Protein AF-A0A2V8V3F9-F1 (afdb_monomer_lite)

Foldseek 3Di:
DDDDDDPVLVVVLVVCVVVVVDDDSVRVVVVVVVVVVVVVVVVVVVVVVVVVLVVQQVVCVVVVDAPPPSHGPVVVVPPVPPD

Secondary structure (DSSP, 8-state):
---PPPHHHHHHHHHHHHTTS-SSHHHHHHHHHHHHHHHHHHHHHHHHHHHHHHHHHHHHHHHT--SSTT--HHHHTTGGG--

Structure (mmCIF, N/CA/C/O backbone):
data_AF-A0A2V8V3F9-F1
#
_entry.id   AF-A0A2V8V3F9-F1
#
loop_
_atom_site.group_PDB
_atom_site.id
_atom_site.type_symbol
_atom_site.label_atom_id
_atom_site.label_alt_id
_atom_site.label_comp_id
_atom_site.label_asym_id
_atom_site.label_entity_id
_atom_site.label_seq_id
_atom_site.pdbx_PDB_ins_code
_atom_site.Cartn_x
_atom_site.Cartn_y
_atom_site.Cartn_z
_atom_site.occupancy
_atom_site.B_iso_or_equiv
_atom_site.auth_seq_id
_atom_site.auth_comp_id
_atom_site.auth_asym_id
_atom_site.auth_atom_id
_atom_site.pdbx_PDB_model_num
ATOM 1 N N . MET A 1 1 ? -14.558 -16.867 11.046 1.00 72.06 1 MET A N 1
ATOM 2 C CA . MET A 1 1 ? -13.100 -16.682 11.214 1.00 72.06 1 MET A CA 1
ATOM 3 C C . MET A 1 1 ? -12.915 -15.647 12.301 1.00 72.06 1 MET A C 1
ATOM 5 O O . MET A 1 1 ? -13.638 -14.663 12.269 1.00 72.06 1 MET A O 1
ATOM 9 N N . ASP A 1 2 ? -12.026 -15.890 13.258 1.00 84.12 2 ASP A N 1
ATOM 10 C CA . ASP A 1 2 ? -11.728 -14.946 14.339 1.00 84.12 2 ASP A CA 1
ATOM 11 C C . ASP A 1 2 ? -10.260 -14.526 14.211 1.00 84.12 2 ASP A C 1
ATOM 13 O O . ASP A 1 2 ? -9.373 -15.380 14.119 1.00 84.12 2 ASP A O 1
ATOM 17 N N . VAL A 1 3 ? -10.013 -13.221 14.108 1.00 84.38 3 VAL A N 1
ATOM 18 C CA . VAL A 1 3 ? -8.691 -12.655 13.823 1.00 84.38 3 VAL A CA 1
ATOM 19 C C . VAL A 1 3 ? -8.310 -11.733 14.967 1.00 84.38 3 VAL A C 1
ATOM 21 O O . VAL A 1 3 ? -8.912 -10.684 15.177 1.00 84.38 3 VAL A O 1
ATOM 24 N N . ARG A 1 4 ? -7.265 -12.112 15.706 1.00 91.19 4 ARG A N 1
ATOM 25 C CA . ARG A 1 4 ? -6.748 -11.291 16.802 1.00 91.19 4 ARG A CA 1
ATOM 26 C C . ARG A 1 4 ? -5.882 -10.170 16.251 1.00 91.19 4 ARG A C 1
ATOM 28 O O . ARG A 1 4 ? -4.825 -10.414 15.672 1.00 91.19 4 ARG A O 1
ATOM 35 N N . LEU A 1 5 ? -6.321 -8.939 16.473 1.00 88.75 5 LEU A N 1
ATOM 36 C CA . LEU A 1 5 ? -5.571 -7.748 16.103 1.00 88.75 5 LEU A CA 1
ATOM 37 C C . LEU A 1 5 ? -4.524 -7.417 17.167 1.00 88.75 5 LEU A C 1
ATOM 39 O O . LEU A 1 5 ? -4.742 -7.589 18.365 1.00 88.75 5 LEU A O 1
ATOM 43 N N . ASN A 1 6 ? -3.375 -6.911 16.724 1.00 94.00 6 ASN A N 1
ATOM 44 C CA . ASN A 1 6 ? -2.403 -6.334 17.643 1.00 94.00 6 ASN A CA 1
ATOM 45 C C . ASN A 1 6 ? -2.888 -4.944 18.129 1.00 94.00 6 ASN A C 1
ATOM 47 O O . ASN A 1 6 ? -3.717 -4.309 17.465 1.00 94.00 6 ASN A O 1
ATOM 51 N N . PRO A 1 7 ? -2.341 -4.413 19.241 1.00 94.00 7 PRO A N 1
ATOM 52 C CA . PRO A 1 7 ? -2.787 -3.134 19.803 1.00 94.00 7 PRO A CA 1
ATOM 53 C C . PRO A 1 7 ? -2.646 -1.940 18.851 1.00 94.00 7 PRO A C 1
ATOM 55 O O . PRO A 1 7 ? -3.374 -0.958 18.965 1.00 94.00 7 PRO A O 1
ATOM 58 N N . ARG A 1 8 ? -1.700 -1.997 17.907 1.00 93.88 8 ARG A N 1
ATOM 59 C CA . ARG A 1 8 ? -1.505 -0.939 16.911 1.00 93.88 8 ARG A CA 1
ATOM 60 C C . ARG A 1 8 ? -2.628 -0.953 15.874 1.00 93.88 8 ARG A C 1
ATOM 62 O O . ARG A 1 8 ? -3.178 0.103 15.583 1.00 93.88 8 ARG A O 1
ATOM 69 N N . SER A 1 9 ? -2.968 -2.123 15.341 1.00 91.62 9 SER A N 1
ATOM 70 C CA . SER A 1 9 ? -4.053 -2.299 14.375 1.00 91.62 9 SER A CA 1
ATOM 71 C C . SER A 1 9 ? -5.397 -1.898 14.977 1.00 91.62 9 SER A C 1
ATOM 73 O O . SER A 1 9 ? -6.158 -1.190 14.329 1.00 91.62 9 SER A O 1
ATOM 75 N N . GLN A 1 10 ? -5.648 -2.261 16.239 1.00 93.38 10 GLN A N 1
ATOM 76 C CA . GLN A 1 10 ? -6.864 -1.854 16.942 1.00 93.38 10 GLN A CA 1
ATOM 77 C C . GLN A 1 10 ? -6.987 -0.324 17.038 1.00 93.38 10 GLN A C 1
ATOM 79 O O . GLN A 1 10 ? -8.015 0.227 16.658 1.00 93.38 10 GLN A O 1
ATOM 84 N N . ARG A 1 11 ? -5.915 0.378 17.438 1.00 94.50 11 ARG A N 1
ATOM 85 C CA . ARG A 1 11 ? -5.915 1.852 17.488 1.00 94.50 11 ARG A CA 1
ATOM 86 C C . ARG A 1 11 ? -6.177 2.493 16.128 1.00 94.50 11 ARG A C 1
ATOM 88 O O . ARG A 1 11 ? -6.846 3.517 16.066 1.00 94.50 11 ARG A O 1
ATOM 95 N N . LEU A 1 12 ? -5.640 1.925 15.046 1.00 93.50 12 LEU A N 1
ATOM 96 C CA . LEU A 1 12 ? -5.883 2.441 13.695 1.00 93.50 12 LEU A CA 1
ATOM 97 C C . LEU A 1 12 ? -7.362 2.325 13.314 1.00 93.50 12 LEU A C 1
ATOM 99 O O . LEU A 1 12 ? -7.921 3.275 12.775 1.00 93.50 12 LEU A O 1
ATOM 103 N N . ILE A 1 13 ? -8.002 1.200 13.640 1.00 93.44 13 ILE A N 1
ATOM 104 C CA . ILE A 1 13 ? -9.436 1.006 13.398 1.00 93.44 13 ILE A CA 1
ATOM 105 C C . ILE A 1 13 ? -10.262 1.980 14.246 1.00 93.44 13 ILE A C 1
ATOM 107 O O . ILE A 1 13 ? -11.125 2.672 13.715 1.00 93.44 13 ILE A O 1
ATOM 111 N N . GLU A 1 14 ? -9.956 2.114 15.538 1.00 93.56 14 GLU A N 1
ATOM 112 C CA . GLU A 1 14 ? -10.636 3.058 16.440 1.00 93.56 14 GLU A CA 1
ATOM 113 C C . GLU A 1 14 ? -10.517 4.516 15.959 1.00 93.56 14 GLU A C 1
ATOM 115 O O . GLU A 1 14 ? -11.482 5.281 16.019 1.00 93.56 14 GLU A O 1
ATOM 120 N N . GLN A 1 15 ? -9.360 4.912 15.421 1.00 93.81 15 GLN A N 1
ATOM 121 C CA . GLN A 1 15 ? -9.165 6.234 14.814 1.00 93.81 15 GLN A CA 1
ATOM 122 C C . GLN A 1 15 ? -10.052 6.452 13.581 1.00 93.81 15 GLN A C 1
ATOM 124 O O . GLN A 1 15 ? -10.610 7.534 13.414 1.00 93.81 15 GLN A O 1
ATOM 129 N N . GLN A 1 16 ? -10.208 5.442 12.723 1.00 92.19 16 GLN A N 1
ATOM 130 C CA . GLN A 1 16 ? -11.076 5.555 11.547 1.00 92.19 16 GLN A CA 1
ATOM 131 C C . GLN A 1 16 ? -12.565 5.594 11.920 1.00 92.19 16 GLN A C 1
ATOM 133 O O . GLN A 1 16 ? -13.324 6.356 11.321 1.00 92.19 16 GLN A O 1
ATOM 138 N N . LEU A 1 17 ? -12.968 4.844 12.948 1.00 92.62 17 LEU A N 1
ATOM 139 C CA . LEU A 1 17 ? -14.338 4.857 13.469 1.00 92.62 17 LEU A CA 1
ATOM 140 C C . LEU A 1 17 ? -14.676 6.181 14.160 1.00 92.62 17 LEU A C 1
ATOM 142 O O . LEU A 1 17 ? -15.721 6.769 13.898 1.00 92.62 17 LEU A O 1
ATOM 146 N N . SER A 1 18 ? -13.777 6.696 15.002 1.00 91.94 18 SER A N 1
ATOM 147 C CA . SER A 1 18 ? -13.966 7.996 15.668 1.00 91.94 18 SER A CA 1
ATOM 148 C C . SER A 1 18 ? -13.993 9.173 14.691 1.00 91.94 18 SER A C 1
ATOM 150 O O . SER A 1 18 ? -14.652 10.173 14.964 1.00 91.94 18 SER A O 1
ATOM 152 N N . ALA A 1 19 ? -13.344 9.050 13.529 1.00 91.38 19 ALA A N 1
ATOM 153 C CA . ALA A 1 19 ? -13.453 10.024 12.447 1.00 91.38 19 ALA A CA 1
ATOM 154 C C . ALA A 1 19 ? -14.829 10.015 11.747 1.00 91.38 19 ALA A C 1
ATOM 156 O O . ALA A 1 19 ? -15.074 10.869 10.895 1.00 91.38 19 ALA A O 1
ATOM 157 N N . GLY A 1 20 ? -15.707 9.057 12.071 1.00 88.06 20 GLY A N 1
ATOM 158 C CA . GLY A 1 20 ? -17.068 8.952 11.542 1.00 88.06 20 GLY A CA 1
ATOM 159 C C . GLY A 1 20 ? -17.146 8.530 10.075 1.00 88.06 20 GLY A C 1
ATOM 160 O O . GLY A 1 20 ? -18.207 8.643 9.471 1.00 88.06 20 GLY A O 1
ATOM 161 N N . ARG A 1 21 ? -16.032 8.072 9.488 1.00 85.75 21 ARG A N 1
ATOM 162 C CA . ARG A 1 21 ? -15.970 7.658 8.074 1.00 85.75 21 ARG A CA 1
ATOM 163 C C . ARG A 1 21 ? -16.517 6.257 7.829 1.00 85.75 21 ARG A C 1
ATOM 165 O O . ARG A 1 21 ? -16.823 5.937 6.691 1.00 85.75 21 ARG A O 1
ATOM 172 N N . TYR A 1 22 ? -16.594 5.447 8.879 1.00 91.62 22 TYR A N 1
ATOM 173 C CA . TYR A 1 22 ? -16.994 4.050 8.814 1.00 91.62 22 TYR A CA 1
ATOM 174 C C . TYR A 1 22 ? -17.908 3.729 9.991 1.00 91.62 22 TYR A C 1
ATOM 176 O O . TYR A 1 22 ? -17.747 4.281 11.084 1.00 91.62 22 TYR A O 1
ATOM 184 N N . HIS A 1 23 ? -18.854 2.828 9.767 1.00 90.06 23 HIS A N 1
ATOM 185 C CA . HIS A 1 23 ? -19.873 2.426 10.726 1.00 90.06 23 HIS A CA 1
ATOM 186 C C . HIS A 1 23 ? -19.469 1.188 11.531 1.00 90.06 23 HIS A C 1
ATOM 188 O O . HIS A 1 23 ? -20.001 0.983 12.624 1.00 90.06 23 HIS A O 1
ATOM 194 N N . SER A 1 24 ? -18.524 0.380 11.032 1.00 93.12 24 SER A N 1
ATOM 195 C CA . SER A 1 24 ? -18.038 -0.804 11.744 1.00 93.12 24 SER A CA 1
ATOM 196 C C . SER A 1 24 ? -16.544 -1.103 11.518 1.00 93.12 24 SER A C 1
ATOM 198 O O . SER A 1 24 ? -15.968 -0.695 10.505 1.00 93.12 24 SER A O 1
ATOM 200 N N . PRO A 1 25 ? -15.883 -1.812 12.457 1.00 90.06 25 PRO A N 1
ATOM 201 C CA . PRO A 1 25 ? -14.509 -2.292 12.289 1.00 90.06 25 PRO A CA 1
ATOM 202 C C . PRO A 1 25 ? -14.304 -3.105 11.006 1.00 90.06 25 PRO A C 1
ATOM 204 O O . PRO A 1 25 ? -13.264 -3.002 10.359 1.00 90.06 25 PRO A O 1
ATOM 207 N N . GLU A 1 26 ? -15.296 -3.913 10.641 1.00 91.12 26 GLU A N 1
ATOM 208 C CA . GLU A 1 26 ? -15.277 -4.765 9.455 1.00 91.12 26 GLU A CA 1
ATOM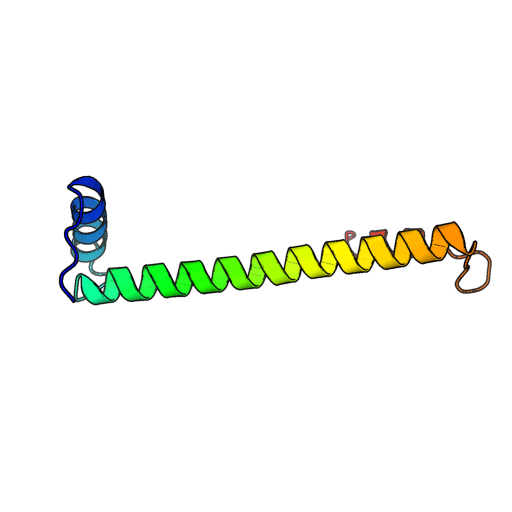 209 C C . GLU A 1 26 ? -15.259 -3.928 8.178 1.00 91.12 26 GLU A C 1
ATOM 211 O O . GLU A 1 26 ? -14.514 -4.246 7.256 1.00 91.12 26 GLU A O 1
ATOM 216 N N . GLU A 1 27 ? -16.013 -2.829 8.146 1.00 92.75 27 GLU A N 1
ATOM 217 C CA . GLU A 1 27 ? -16.052 -1.902 7.013 1.00 92.75 27 GLU A CA 1
ATOM 218 C C . GLU A 1 27 ? -14.693 -1.220 6.787 1.00 92.75 27 GLU A C 1
ATOM 220 O O . GLU A 1 27 ? -14.225 -1.110 5.650 1.00 92.75 27 GLU A O 1
ATOM 225 N N . VAL A 1 28 ? -14.009 -0.839 7.874 1.00 94.12 28 VAL A N 1
ATOM 226 C CA . VAL A 1 28 ? -12.643 -0.289 7.814 1.00 94.12 28 VAL A CA 1
ATOM 227 C C . VAL A 1 28 ? -11.685 -1.308 7.199 1.00 94.12 28 VAL A C 1
ATOM 229 O O . VAL A 1 28 ? -10.872 -0.961 6.342 1.00 94.12 28 VAL A O 1
ATOM 232 N N . VAL A 1 29 ? -11.769 -2.567 7.637 1.00 92.81 29 VAL A N 1
ATOM 233 C CA . VAL A 1 29 ? -10.894 -3.640 7.148 1.00 92.81 29 VAL A CA 1
ATOM 234 C C . VAL A 1 29 ? -11.191 -3.966 5.686 1.00 92.81 29 VAL A C 1
ATOM 236 O O . VAL A 1 29 ? -10.250 -4.066 4.904 1.00 92.81 29 VAL A O 1
ATOM 239 N N . ALA A 1 30 ? -12.463 -4.089 5.304 1.00 93.12 30 ALA A N 1
ATOM 240 C CA . ALA A 1 30 ? -12.866 -4.361 3.926 1.00 93.12 30 ALA A CA 1
ATOM 241 C C . ALA A 1 30 ? -12.343 -3.276 2.975 1.00 93.12 30 ALA A C 1
ATOM 243 O O . ALA A 1 30 ? -11.601 -3.583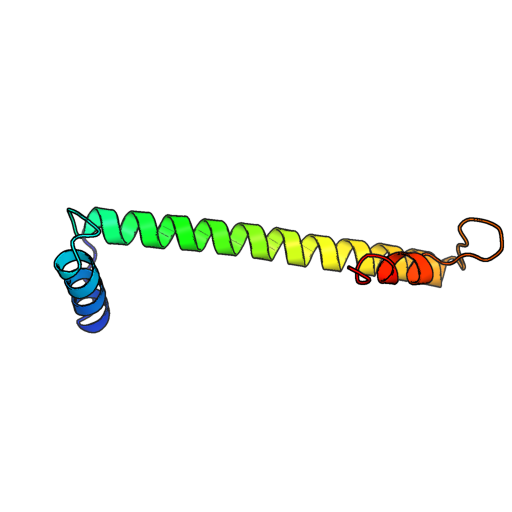 2.045 1.00 93.12 30 ALA A O 1
ATOM 244 N N . THR A 1 31 ? -12.599 -2.006 3.297 1.00 92.12 31 THR A N 1
ATOM 245 C CA . THR A 1 31 ? -12.139 -0.866 2.488 1.00 92.12 31 THR A CA 1
ATOM 246 C C . THR A 1 31 ? -10.609 -0.803 2.407 1.00 92.12 31 THR A C 1
ATOM 248 O O . THR A 1 31 ? -10.031 -0.517 1.356 1.00 92.12 31 THR A O 1
ATOM 251 N N . ALA A 1 32 ? -9.909 -1.085 3.511 1.00 91.88 32 ALA A N 1
ATOM 252 C CA . ALA A 1 32 ? -8.448 -1.120 3.518 1.00 91.88 32 ALA A CA 1
ATOM 253 C C . ALA A 1 32 ? -7.889 -2.234 2.617 1.00 91.88 32 ALA A C 1
ATOM 255 O O . ALA A 1 32 ? -6.865 -2.038 1.971 1.00 91.88 32 ALA A O 1
ATOM 256 N N . LEU A 1 33 ? -8.543 -3.396 2.560 1.00 92.94 33 LEU A N 1
ATOM 257 C CA . LEU A 1 33 ? -8.121 -4.502 1.700 1.00 92.94 33 LEU A CA 1
ATOM 258 C C . LEU A 1 33 ? -8.438 -4.237 0.225 1.00 92.94 33 LEU A C 1
ATOM 260 O O . LEU A 1 33 ? -7.588 -4.503 -0.621 1.00 92.94 33 LEU A O 1
ATOM 264 N N . GLU A 1 34 ? -9.602 -3.664 -0.080 1.00 91.88 34 GLU A N 1
ATOM 265 C CA . GLU A 1 34 ? -9.976 -3.254 -1.442 1.00 91.88 34 GLU A CA 1
ATOM 266 C C . GLU A 1 34 ? -8.984 -2.228 -2.000 1.00 91.88 34 GLU A C 1
ATOM 268 O O . GLU A 1 34 ? -8.384 -2.444 -3.050 1.00 91.88 34 GLU A O 1
ATOM 273 N N . THR A 1 35 ? -8.697 -1.171 -1.237 1.00 90.88 35 THR A N 1
ATOM 274 C CA . THR A 1 35 ? -7.712 -0.153 -1.642 1.00 90.88 35 THR A CA 1
ATOM 275 C C . THR A 1 35 ? -6.291 -0.707 -1.776 1.00 90.88 35 THR A C 1
ATOM 277 O O . THR A 1 35 ? -5.504 -0.205 -2.579 1.00 90.88 35 THR A O 1
ATOM 280 N N . LEU A 1 36 ? -5.918 -1.741 -1.013 1.00 89.12 36 LEU A N 1
ATOM 281 C CA . LEU A 1 36 ? -4.637 -2.428 -1.202 1.00 89.12 36 LEU A CA 1
ATOM 282 C C . LEU A 1 36 ? -4.617 -3.241 -2.501 1.00 89.12 36 LEU A C 1
ATOM 284 O O . LEU A 1 36 ? -3.627 -3.163 -3.228 1.00 89.12 36 LEU A O 1
ATOM 288 N N . ALA A 1 37 ? -5.699 -3.957 -2.814 1.00 82.81 37 ALA A N 1
ATOM 289 C CA . ALA A 1 37 ? -5.827 -4.724 -4.051 1.00 82.81 37 ALA A CA 1
ATOM 290 C C . ALA A 1 37 ? -5.796 -3.818 -5.295 1.00 82.81 37 ALA A C 1
ATOM 292 O O . ALA A 1 37 ? -5.087 -4.110 -6.257 1.00 82.81 37 ALA A O 1
ATOM 293 N N . GLU A 1 38 ? -6.473 -2.668 -5.257 1.00 81.94 38 GLU A N 1
ATOM 294 C CA . GLU A 1 38 ? -6.425 -1.660 -6.326 1.00 81.94 38 GLU A CA 1
ATOM 295 C C . GLU A 1 38 ? -4.997 -1.133 -6.552 1.00 81.94 38 GLU A C 1
ATOM 297 O O . GLU A 1 38 ? -4.510 -1.040 -7.684 1.00 81.94 38 GLU A O 1
ATOM 302 N N . ARG 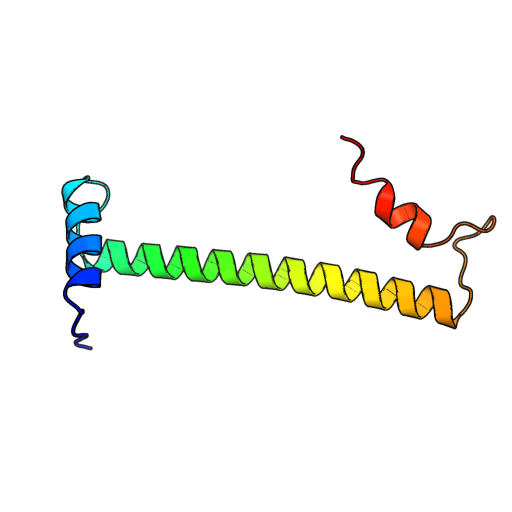A 1 39 ? -4.262 -0.844 -5.474 1.00 78.06 39 ARG A N 1
ATOM 303 C CA . ARG A 1 39 ? -2.867 -0.377 -5.569 1.00 78.06 39 ARG A CA 1
ATOM 304 C C . ARG A 1 39 ? -1.921 -1.454 -6.089 1.00 78.06 39 ARG A C 1
ATOM 306 O O . ARG A 1 39 ? -0.943 -1.138 -6.759 1.00 78.06 39 ARG A O 1
ATOM 313 N N . GLU A 1 40 ? -2.191 -2.715 -5.783 1.00 74.44 40 GLU A N 1
ATOM 314 C CA . GLU A 1 40 ? -1.423 -3.831 -6.326 1.00 74.44 40 GLU A CA 1
ATOM 315 C C . GLU A 1 40 ? -1.706 -4.027 -7.819 1.00 74.44 40 GLU A C 1
ATOM 317 O O . GLU A 1 40 ? -0.764 -4.184 -8.593 1.00 74.44 40 GLU A O 1
ATOM 322 N N . SER A 1 41 ? -2.968 -3.911 -8.245 1.00 68.94 41 SER A N 1
ATOM 323 C CA . SER A 1 41 ? -3.339 -3.997 -9.664 1.00 68.94 41 SER A CA 1
ATOM 324 C C . SER A 1 41 ? -2.681 -2.903 -10.512 1.00 68.94 41 SER A C 1
ATOM 326 O O . SER A 1 41 ? -2.019 -3.211 -11.499 1.00 68.94 41 SER A O 1
ATOM 328 N N . THR A 1 42 ? -2.729 -1.646 -10.063 1.00 71.00 42 THR A N 1
ATOM 329 C CA . THR A 1 42 ? -2.086 -0.521 -10.766 1.00 71.00 42 THR A CA 1
ATOM 330 C C . THR A 1 42 ? -0.566 -0.669 -10.821 1.00 71.00 42 THR A C 1
ATOM 332 O O . THR A 1 42 ? 0.053 -0.394 -11.847 1.00 71.00 42 THR A O 1
ATOM 335 N N . ARG A 1 43 ? 0.060 -1.175 -9.751 1.00 70.44 43 ARG A N 1
ATOM 336 C CA . ARG A 1 43 ? 1.50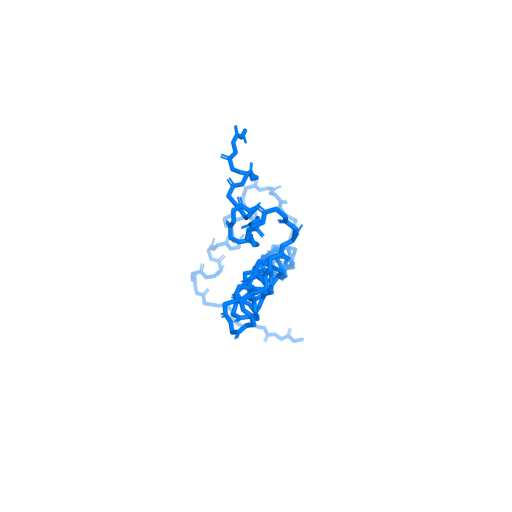2 -1.452 -9.739 1.00 70.44 43 ARG A CA 1
ATOM 337 C C . ARG A 1 43 ? 1.889 -2.577 -10.704 1.00 70.44 43 ARG A C 1
ATOM 339 O O . ARG A 1 43 ? 2.949 -2.493 -11.323 1.00 70.44 43 ARG A O 1
ATOM 346 N N . CYS A 1 44 ? 1.066 -3.618 -10.822 1.00 69.88 44 CYS A N 1
ATOM 347 C CA . CYS A 1 44 ?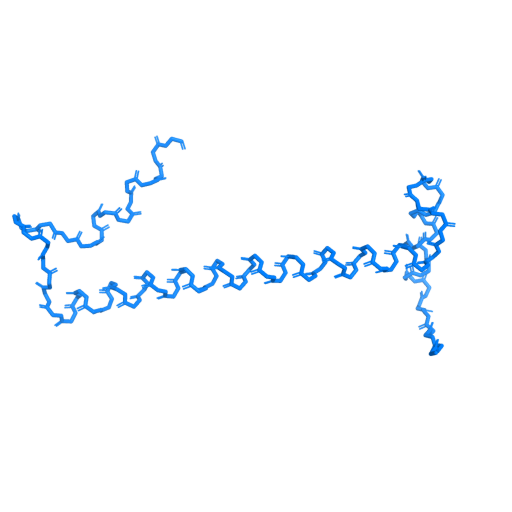 1.274 -4.689 -11.795 1.00 69.88 44 CYS A CA 1
ATOM 348 C C . CYS A 1 44 ? 1.175 -4.154 -13.228 1.00 69.88 44 CYS A C 1
ATOM 350 O O . CYS A 1 44 ? 2.091 -4.385 -14.012 1.00 69.88 44 CYS A O 1
ATOM 352 N N . GLU A 1 45 ? 0.153 -3.356 -13.540 1.00 74.56 45 GLU A N 1
ATOM 353 C CA . GLU A 1 45 ? -0.009 -2.729 -14.860 1.00 74.56 45 GLU A CA 1
ATOM 354 C C . GLU A 1 45 ? 1.167 -1.807 -15.216 1.00 74.56 45 GLU A C 1
ATOM 356 O O . GLU A 1 45 ? 1.672 -1.825 -16.341 1.00 74.56 45 GLU A O 1
ATOM 361 N N . GLU A 1 46 ? 1.655 -1.014 -14.259 1.00 75.31 46 GLU A N 1
ATOM 362 C CA . GLU A 1 46 ? 2.845 -0.191 -14.465 1.00 75.31 46 GLU A CA 1
ATOM 363 C C . GLU A 1 46 ? 4.081 -1.049 -14.734 1.00 75.31 46 GLU A C 1
ATOM 365 O O . GLU A 1 46 ? 4.821 -0.767 -15.677 1.00 75.31 46 GLU A O 1
ATOM 370 N N . GLN A 1 47 ? 4.313 -2.094 -13.941 1.00 76.50 47 GLN A N 1
ATOM 371 C CA . GLN A 1 47 ? 5.451 -2.995 -14.117 1.00 76.50 47 GLN A CA 1
ATOM 372 C C . GLN A 1 47 ? 5.402 -3.700 -15.483 1.00 76.50 47 GLN A C 1
ATOM 374 O O . GLN A 1 47 ? 6.416 -3.751 -16.181 1.00 76.50 47 GLN A O 1
ATOM 379 N N . GLU A 1 48 ? 4.231 -4.191 -15.894 1.00 80.94 48 GLU A N 1
ATOM 380 C CA . GLU A 1 48 ? 4.008 -4.824 -17.198 1.00 80.94 48 GLU A CA 1
ATOM 381 C C . GLU A 1 48 ? 4.243 -3.844 -18.349 1.00 80.94 48 GLU A C 1
ATOM 383 O O . GLU A 1 48 ? 4.930 -4.181 -19.315 1.00 80.94 48 GLU A O 1
ATOM 388 N N . ARG A 1 49 ? 3.766 -2.598 -18.222 1.00 80.38 49 ARG A N 1
ATOM 389 C CA . ARG A 1 49 ? 4.030 -1.539 -19.205 1.00 80.38 49 ARG A CA 1
ATOM 390 C C . ARG A 1 49 ? 5.526 -1.261 -19.339 1.00 80.38 49 ARG A C 1
ATOM 392 O O . ARG A 1 49 ? 6.035 -1.187 -20.457 1.00 80.38 49 ARG A O 1
ATOM 399 N N . HIS A 1 50 ? 6.244 -1.130 -18.223 1.00 81.31 50 HIS A N 1
ATOM 400 C CA . HIS A 1 50 ? 7.695 -0.921 -18.248 1.00 81.31 50 HIS A CA 1
ATOM 401 C C . HIS A 1 50 ? 8.423 -2.109 -18.886 1.00 81.31 50 HIS A C 1
ATOM 403 O O . HIS A 1 50 ? 9.340 -1.895 -19.682 1.00 81.31 50 HIS A O 1
ATOM 409 N N . GLN A 1 51 ? 8.003 -3.341 -18.587 1.00 84.12 51 GLN A N 1
ATOM 410 C CA . GLN A 1 51 ? 8.592 -4.541 -19.175 1.00 84.12 51 GLN A CA 1
ATOM 411 C C . GLN A 1 51 ? 8.352 -4.606 -20.687 1.00 84.12 51 GLN A C 1
ATOM 413 O O . GLN A 1 51 ? 9.298 -4.810 -21.441 1.00 84.12 51 GLN A O 1
ATOM 418 N N . ALA A 1 52 ? 7.130 -4.332 -21.151 1.00 83.81 52 ALA A N 1
ATOM 419 C CA . ALA A 1 52 ? 6.810 -4.302 -22.576 1.00 83.81 52 ALA A CA 1
ATOM 420 C C . ALA A 1 52 ? 7.652 -3.260 -23.336 1.00 83.81 52 ALA A C 1
ATOM 422 O O . ALA A 1 52 ? 8.165 -3.537 -24.422 1.00 83.81 52 ALA A O 1
ATOM 423 N N . VAL A 1 53 ? 7.859 -2.072 -22.752 1.00 83.50 53 VAL A N 1
ATOM 424 C CA . VAL A 1 53 ? 8.744 -1.041 -23.322 1.00 83.50 53 VAL A CA 1
ATOM 425 C C . VAL A 1 53 ? 10.195 -1.524 -23.384 1.00 83.50 53 VAL A C 1
ATOM 427 O O . VAL A 1 53 ? 10.861 -1.336 -24.406 1.00 83.50 53 VAL A O 1
ATOM 430 N N . GLN A 1 54 ? 10.693 -2.173 -22.328 1.00 85.94 54 GLN A N 1
ATOM 431 C CA . GLN A 1 54 ? 12.042 -2.747 -22.320 1.00 85.94 54 GLN A CA 1
ATOM 432 C C . GLN A 1 54 ? 12.210 -3.840 -23.380 1.00 85.94 54 GLN A C 1
ATOM 434 O O . GLN A 1 54 ? 13.214 -3.839 -24.094 1.00 85.94 54 GLN A O 1
ATOM 439 N N . ASP A 1 55 ? 11.223 -4.717 -23.538 1.00 86.44 55 ASP A N 1
ATOM 440 C CA . ASP A 1 55 ? 11.254 -5.806 -24.514 1.00 86.44 55 ASP A CA 1
ATOM 441 C C . ASP A 1 55 ? 11.254 -5.267 -25.951 1.00 86.44 55 ASP A C 1
ATOM 443 O O . ASP A 1 55 ? 12.054 -5.708 -26.783 1.00 86.44 55 ASP A O 1
ATOM 447 N N . MET A 1 56 ? 10.437 -4.246 -26.240 1.00 80.94 56 MET A N 1
ATOM 448 C CA . MET A 1 56 ? 10.447 -3.560 -27.537 1.00 80.94 56 MET A CA 1
ATOM 449 C C . MET A 1 56 ? 11.800 -2.898 -27.827 1.00 80.94 56 MET A C 1
ATOM 451 O O . MET A 1 56 ? 12.319 -3.011 -28.940 1.00 80.94 56 MET A O 1
ATOM 455 N N . LEU A 1 57 ? 12.407 -2.237 -26.836 1.00 82.06 57 LEU A N 1
ATOM 456 C CA . LEU A 1 57 ? 13.732 -1.624 -26.973 1.00 82.06 57 LEU A CA 1
ATOM 457 C C . LEU A 1 57 ? 14.833 -2.667 -27.203 1.00 82.06 57 LEU A C 1
ATOM 459 O O . LEU A 1 57 ? 15.730 -2.451 -28.028 1.00 82.06 57 LEU A O 1
ATOM 463 N N . ALA A 1 58 ? 14.767 -3.797 -26.499 1.00 85.38 58 ALA A N 1
ATOM 464 C CA . ALA A 1 58 ? 15.704 -4.903 -26.651 1.00 85.38 58 ALA A CA 1
ATOM 465 C C . ALA A 1 58 ? 15.589 -5.536 -28.045 1.00 85.38 58 ALA A C 1
ATOM 467 O O . ALA A 1 58 ? 16.605 -5.741 -28.716 1.00 85.38 58 ALA A O 1
ATOM 468 N N . PHE A 1 59 ? 14.361 -5.771 -28.518 1.00 83.81 59 PHE A N 1
ATOM 469 C CA . PHE A 1 59 ? 14.089 -6.247 -29.872 1.00 83.81 59 PHE A CA 1
ATOM 470 C C . PHE A 1 59 ? 14.639 -5.279 -30.928 1.00 83.81 59 PHE A C 1
ATOM 472 O O . PHE A 1 59 ? 15.403 -5.686 -31.807 1.00 83.81 59 PHE A O 1
ATOM 479 N N . ALA A 1 60 ? 14.328 -3.986 -30.806 1.00 81.00 60 ALA A N 1
ATOM 480 C CA . ALA A 1 60 ? 14.776 -2.964 -31.748 1.00 81.00 60 ALA A CA 1
ATOM 481 C C . ALA A 1 60 ? 16.306 -2.881 -31.831 1.0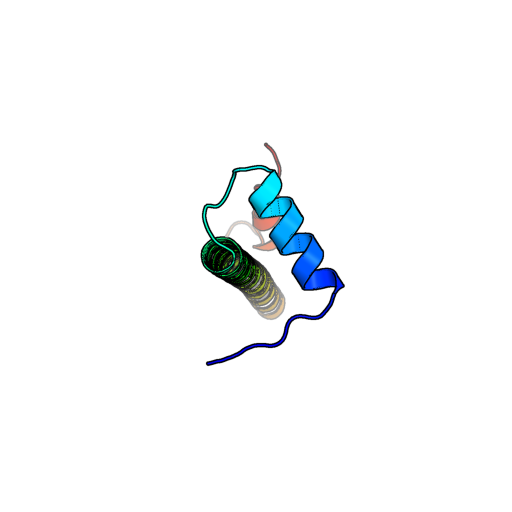0 81.00 60 ALA A C 1
ATOM 483 O O . ALA A 1 60 ? 16.869 -2.827 -32.925 1.00 81.00 60 ALA A O 1
ATOM 484 N N . SER A 1 61 ? 16.980 -2.928 -30.679 1.00 80.44 61 SER A N 1
ATOM 485 C CA . SER A 1 61 ? 18.443 -2.885 -30.594 1.00 80.44 61 SER A CA 1
ATOM 486 C C . SER A 1 61 ? 19.084 -4.127 -31.211 1.00 80.44 61 SER A C 1
ATOM 488 O O . SER A 1 61 ? 20.032 -4.014 -31.984 1.00 80.44 61 SER A O 1
ATOM 490 N N . LYS A 1 62 ? 18.542 -5.316 -30.922 1.00 85.06 62 LYS A N 1
ATOM 491 C CA . LYS A 1 62 ? 19.044 -6.587 -31.462 1.00 85.06 62 LYS A CA 1
ATOM 492 C C . LYS A 1 62 ? 18.920 -6.659 -32.985 1.00 85.06 62 LYS A C 1
ATOM 494 O O . LYS A 1 62 ? 19.812 -7.184 -33.647 1.00 85.06 62 LYS A O 1
ATOM 499 N N . HIS A 1 63 ? 17.829 -6.134 -33.535 1.00 81.88 63 HIS A N 1
ATOM 500 C CA . HIS A 1 63 ? 17.514 -6.232 -34.960 1.00 81.88 63 HIS A CA 1
ATOM 501 C C . HIS A 1 63 ? 17.855 -4.968 -35.763 1.00 81.88 63 HIS A C 1
ATOM 503 O O . HIS A 1 63 ? 17.597 -4.942 -36.963 1.00 81.88 63 HIS A O 1
ATOM 509 N N . HIS A 1 64 ? 18.446 -3.942 -35.131 1.00 77.38 64 HIS A N 1
ATOM 510 C CA . HIS A 1 64 ? 18.674 -2.613 -35.723 1.00 77.38 64 HIS A CA 1
ATOM 511 C C . HIS A 1 64 ? 17.418 -2.064 -36.423 1.00 77.38 64 HIS A C 1
ATOM 513 O O . HIS A 1 64 ? 17.493 -1.439 -37.480 1.00 77.38 64 HIS A O 1
ATOM 519 N N . PHE A 1 65 ? 16.252 -2.350 -35.840 1.00 73.19 65 PHE A N 1
ATOM 520 C CA . PHE A 1 65 ? 14.962 -2.079 -36.456 1.00 73.19 65 PHE A CA 1
ATOM 521 C C . PHE A 1 65 ? 14.660 -0.578 -36.413 1.00 73.19 65 PHE A C 1
ATOM 523 O O . PHE A 1 65 ? 14.709 0.044 -35.348 1.00 73.19 65 PHE A O 1
ATOM 530 N N . THR A 1 66 ? 14.342 -0.005 -37.572 1.00 76.44 66 THR A N 1
ATOM 531 C CA . THR A 1 66 ? 13.941 1.397 -37.729 1.00 76.44 66 THR A CA 1
ATOM 532 C C . THR A 1 66 ? 12.528 1.464 -38.300 1.00 76.44 66 THR A C 1
ATOM 534 O O . THR A 1 66 ? 12.130 0.633 -39.115 1.00 76.44 66 THR A O 1
ATOM 537 N N . LEU A 1 67 ? 11.752 2.457 -37.872 1.00 69.88 67 LEU A N 1
ATOM 538 C CA . LEU A 1 67 ? 10.349 2.651 -38.256 1.00 69.88 67 LEU A CA 1
ATOM 539 C C . LEU A 1 67 ? 10.205 3.450 -39.570 1.00 69.88 67 LEU A C 1
ATOM 541 O O . LEU A 1 67 ? 9.250 4.198 -39.747 1.00 69.88 67 LEU A O 1
ATOM 545 N N . GLY A 1 68 ? 11.159 3.294 -40.497 1.00 70.81 68 GLY A N 1
ATOM 546 C CA . GLY A 1 68 ? 11.334 4.185 -41.654 1.00 70.81 68 GLY A CA 1
ATOM 547 C C . GLY A 1 68 ? 12.191 5.410 -41.313 1.00 70.81 68 GLY A C 1
ATOM 548 O O . GLY A 1 68 ? 12.474 5.647 -40.146 1.00 70.81 68 GLY A O 1
ATOM 549 N N . GLU A 1 69 ? 12.699 6.124 -42.327 1.00 78.62 69 GLU A N 1
ATOM 550 C CA . GLU A 1 69 ? 13.553 7.341 -42.237 1.00 78.62 69 GLU A CA 1
ATOM 551 C C . GLU A 1 69 ? 14.699 7.339 -41.190 1.00 78.62 69 GLU A C 1
ATOM 553 O O . GLU A 1 69 ? 15.299 8.370 -40.905 1.00 78.62 69 GLU A O 1
ATOM 558 N N . GLY A 1 70 ? 15.055 6.180 -40.626 1.00 75.88 70 GLY A N 1
ATOM 559 C CA . GLY A 1 70 ? 16.008 6.067 -39.520 1.00 75.88 70 GLY A CA 1
ATOM 560 C C . GLY A 1 70 ? 15.426 6.313 -38.120 1.00 75.88 70 GLY A C 1
ATOM 561 O O . GLY A 1 70 ? 16.186 6.237 -37.155 1.00 75.88 70 GLY A O 1
ATOM 562 N N . LEU A 1 71 ? 14.114 6.540 -37.988 1.00 75.62 71 LEU A N 1
ATOM 563 C CA . LEU A 1 71 ? 13.417 6.717 -36.709 1.00 75.62 71 LEU A CA 1
ATOM 564 C C . LEU A 1 71 ? 13.524 5.455 -35.850 1.00 75.62 71 LEU A C 1
ATOM 566 O O . LEU A 1 71 ? 13.210 4.347 -36.303 1.00 75.62 71 LEU A O 1
ATOM 570 N N . ARG A 1 72 ? 13.964 5.607 -34.596 1.00 75.44 72 ARG A N 1
ATOM 571 C CA . ARG A 1 72 ? 14.097 4.494 -33.650 1.00 75.44 72 ARG A CA 1
ATOM 572 C C . ARG A 1 72 ? 12.962 4.526 -32.639 1.00 75.44 72 ARG A C 1
ATOM 574 O O . ARG A 1 72 ? 12.514 5.581 -32.210 1.00 75.44 72 ARG A O 1
ATOM 581 N N . ILE A 1 73 ? 12.566 3.348 -32.161 1.00 74.06 73 ILE A N 1
ATOM 582 C CA . ILE A 1 73 ? 11.527 3.199 -31.126 1.00 74.06 73 ILE A CA 1
ATOM 583 C C . ILE A 1 73 ? 11.848 4.018 -29.856 1.00 74.06 73 ILE A C 1
ATOM 585 O O . ILE A 1 73 ? 10.947 4.561 -29.226 1.00 74.06 73 ILE A O 1
ATOM 589 N N . ARG A 1 74 ? 13.134 4.181 -29.506 1.00 71.06 74 ARG A N 1
ATOM 590 C CA . ARG A 1 74 ? 13.572 5.003 -28.362 1.00 71.06 74 ARG A CA 1
ATOM 591 C C . ARG A 1 74 ? 13.199 6.485 -28.492 1.00 71.06 74 ARG A C 1
ATOM 593 O O . ARG A 1 74 ? 12.972 7.128 -27.466 1.00 71.06 74 ARG A O 1
ATOM 600 N N . ASP A 1 75 ? 13.136 7.001 -29.714 1.00 73.62 75 ASP A N 1
ATOM 601 C CA . ASP A 1 75 ? 12.842 8.410 -29.982 1.00 73.62 75 ASP A CA 1
ATOM 602 C C . ASP A 1 75 ? 11.359 8.717 -29.708 1.00 73.62 75 ASP A C 1
ATOM 604 O O . ASP A 1 75 ? 11.031 9.804 -29.248 1.00 73.62 75 ASP A O 1
ATOM 608 N N . LEU A 1 76 ? 10.482 7.719 -29.868 1.00 71.94 76 LEU A N 1
ATOM 609 C CA . LEU A 1 76 ? 9.034 7.835 -29.653 1.00 71.94 76 LEU A CA 1
ATOM 610 C C . LEU A 1 76 ? 8.609 7.675 -28.184 1.00 71.94 76 LEU A C 1
ATOM 612 O O . LEU A 1 76 ? 7.558 8.165 -27.791 1.00 71.94 76 LEU A O 1
ATOM 616 N N . ILE A 1 77 ? 9.420 7.016 -27.349 1.00 68.44 77 ILE A N 1
ATOM 617 C CA . ILE A 1 77 ? 9.104 6.796 -25.921 1.00 68.44 77 ILE A CA 1
ATOM 618 C C . ILE A 1 77 ? 9.183 8.101 -25.104 1.00 68.44 77 ILE A C 1
ATOM 620 O O . ILE A 1 77 ? 8.568 8.204 -24.048 1.00 68.44 77 ILE A O 1
ATOM 624 N N . HIS A 1 78 ? 9.924 9.106 -25.580 1.00 60.53 78 HIS A N 1
ATOM 625 C CA . HIS A 1 78 ? 10.156 10.355 -24.843 1.00 60.53 78 HIS A CA 1
ATOM 626 C C . HIS A 1 78 ? 9.184 11.491 -25.207 1.00 60.53 78 HIS A C 1
ATOM 628 O O . HIS A 1 78 ? 9.212 12.529 -24.545 1.00 60.53 78 HIS A O 1
ATOM 634 N N . GLU A 1 79 ? 8.336 11.337 -26.231 1.00 58.62 79 GLU A N 1
ATOM 635 C CA . GLU A 1 79 ? 7.426 12.414 -26.656 1.00 58.62 79 GLU A CA 1
ATOM 636 C C . GLU A 1 79 ? 6.222 12.607 -25.719 1.00 58.62 79 GLU A C 1
ATOM 638 O O . GLU A 1 79 ? 5.678 13.708 -25.646 1.00 58.62 79 GLU A O 1
ATOM 643 N N . ASP A 1 80 ? 5.865 11.595 -24.925 1.00 51.75 80 ASP A N 1
ATOM 644 C CA . ASP A 1 80 ? 4.670 11.610 -24.065 1.00 51.75 80 ASP A CA 1
ATOM 645 C C . ASP A 1 80 ? 4.866 12.364 -22.727 1.00 51.75 80 ASP A C 1
ATOM 647 O O . ASP A 1 80 ? 3.981 12.411 -21.882 1.00 51.75 80 ASP A O 1
ATOM 651 N N . HIS A 1 81 ? 6.041 12.965 -22.503 1.00 53.00 81 HIS A N 1
ATOM 652 C CA . HIS A 1 81 ? 6.401 13.686 -21.267 1.00 53.00 81 HIS A CA 1
ATOM 653 C C . HIS A 1 81 ? 6.453 15.216 -21.453 1.00 53.00 81 HIS A C 1
ATOM 655 O O . HIS A 1 81 ? 7.138 15.911 -20.697 1.00 53.00 81 HIS A O 1
ATOM 661 N N . LYS A 1 82 ? 5.804 15.763 -22.492 1.00 49.41 82 LYS A N 1
ATOM 662 C CA . LYS A 1 82 ? 5.912 17.195 -22.834 1.00 49.41 82 LYS A CA 1
ATOM 663 C C . LYS A 1 82 ? 4.728 18.077 -22.414 1.00 49.41 82 LYS A C 1
ATOM 665 O O . LYS A 1 82 ? 4.756 19.265 -22.736 1.00 49.41 82 LYS A O 1
ATOM 670 N N . TYR A 1 83 ? 3.746 17.561 -21.675 1.00 46.03 83 TYR A N 1
ATOM 671 C CA . TYR A 1 83 ? 2.615 18.354 -21.176 1.00 46.03 83 TYR A CA 1
ATOM 672 C C . TYR A 1 83 ? 2.234 17.980 -19.748 1.00 46.03 83 TYR A C 1
ATOM 674 O O . TYR A 1 83 ? 2.118 16.768 -19.474 1.00 46.03 83 TYR A O 1
#

Radius of gyration: 23.22 Å; chains: 1; bounding box: 39×35×62 Å

Sequence (83 aa):
MDVRLNPRSQRLIEQQLSAGRYHSPEEVVATALETLAERESTRCEEQERHQAVQDMLAFASKHHFTLGEGLRIRDLIHEDHKY

pLDDT: mean 81.67, std 11.28, range [46.03, 94.5]